Protein AF-K1RTJ0-F1 (afdb_monomer)

Organism: NCBI:txid408170

Foldseek 3Di:
DPPDPDPDDDDDDDDDDPPVPDDPPDDDDDDDDDFWAFDQDPDPPDCRCVPTNYIGGDDDDD

Sequence (62 aa):
MIKLRDKKNVKLVDTDLNFMNRVITTGEQYSYIRIAEGCSNRCTYCAIPYIRGNFEAERWKI

Mean predicted aligned error: 13.48 Å

Radius of gyration: 20.87 Å; Cα contacts (8 Å, |Δi|>4): 37; chains: 1; bounding box: 40×34×45 Å

Structure (mmCIF, N/CA/C/O backbone):
data_AF-K1RTJ0-F1
#
_entry.id   AF-K1RTJ0-F1
#
loop_
_atom_site.group_PDB
_atom_site.id
_atom_site.type_symbol
_atom_site.label_atom_id
_atom_site.label_alt_id
_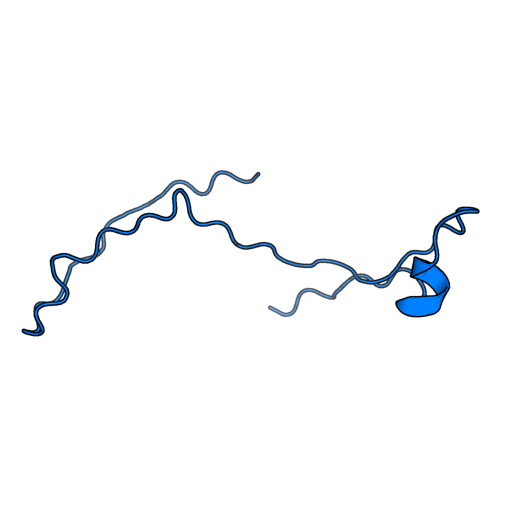atom_site.label_comp_id
_atom_site.label_asym_id
_atom_site.label_entity_id
_atom_site.label_seq_id
_atom_site.pdbx_PDB_ins_code
_atom_site.Cartn_x
_atom_site.Cartn_y
_atom_site.Cartn_z
_atom_site.occupancy
_atom_site.B_iso_or_equiv
_atom_site.auth_seq_id
_atom_site.auth_comp_id
_atom_site.auth_asym_id
_atom_site.auth_atom_id
_atom_site.pdbx_PDB_model_num
ATOM 1 N N . MET A 1 1 ? -3.790 -8.983 13.194 1.00 36.88 1 MET A N 1
ATOM 2 C CA . MET A 1 1 ? -4.741 -8.108 13.916 1.00 36.88 1 MET A CA 1
ATOM 3 C C . MET A 1 1 ? -4.216 -7.895 15.324 1.00 36.88 1 MET A C 1
ATOM 5 O O . MET A 1 1 ? -4.241 -8.825 16.119 1.00 36.88 1 MET A O 1
ATOM 9 N N . ILE A 1 2 ? -3.669 -6.716 15.618 1.00 42.38 2 ILE A N 1
ATOM 10 C CA . ILE A 1 2 ? -3.310 -6.355 16.994 1.00 42.38 2 ILE A CA 1
ATOM 11 C C . ILE A 1 2 ? -4.617 -5.930 17.663 1.00 42.38 2 ILE A C 1
ATOM 13 O O . ILE A 1 2 ? -5.197 -4.918 17.280 1.00 42.38 2 ILE A O 1
ATOM 17 N N . LYS A 1 3 ? -5.121 -6.729 18.609 1.00 41.47 3 LYS A N 1
ATOM 18 C CA . LYS A 1 3 ? -6.266 -6.340 19.440 1.00 41.47 3 LYS A CA 1
ATOM 19 C C . LYS A 1 3 ? -5.813 -5.213 20.364 1.00 41.47 3 LYS A C 1
ATOM 21 O O . LYS A 1 3 ? -5.208 -5.473 21.403 1.00 41.47 3 LYS A O 1
ATOM 26 N N . LEU A 1 4 ? -6.077 -3.967 19.986 1.00 54.62 4 LEU A N 1
ATOM 27 C CA . LEU A 1 4 ? -6.019 -2.868 20.939 1.00 54.62 4 LEU A CA 1
ATOM 28 C C . LEU A 1 4 ? -7.222 -3.035 21.874 1.00 54.62 4 LEU A C 1
ATOM 30 O O . LEU A 1 4 ? -8.364 -3.045 21.432 1.00 54.62 4 LEU A O 1
ATOM 34 N N . ARG A 1 5 ? -6.957 -3.268 23.165 1.00 55.66 5 ARG A N 1
ATOM 35 C CA . A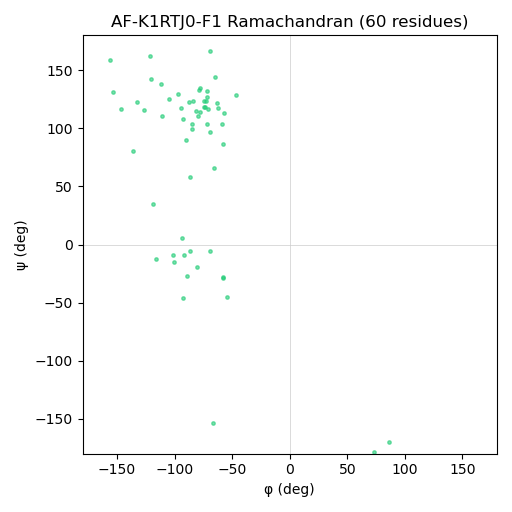RG A 1 5 ? -7.994 -3.282 24.205 1.00 55.66 5 ARG A CA 1
ATOM 36 C C . ARG A 1 5 ? -8.620 -1.894 24.271 1.00 55.66 5 ARG A C 1
ATOM 38 O O . ARG A 1 5 ? -7.937 -0.942 24.645 1.00 55.66 5 ARG A O 1
ATOM 45 N N . ASP A 1 6 ? -9.909 -1.812 23.977 1.00 51.31 6 ASP A N 1
ATOM 46 C CA . ASP A 1 6 ? -10.714 -0.614 24.181 1.00 51.31 6 ASP A CA 1
ATOM 47 C C . ASP A 1 6 ? -10.691 -0.195 25.658 1.00 51.31 6 ASP A C 1
ATOM 49 O O . ASP 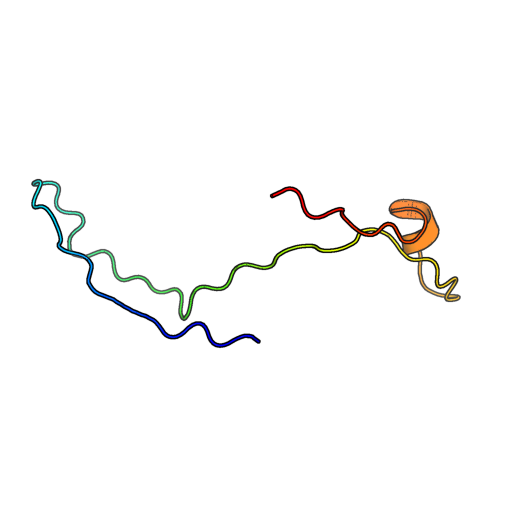A 1 6 ? -11.364 -0.777 26.509 1.00 51.31 6 ASP A O 1
ATOM 53 N N . LYS A 1 7 ? -9.927 0.850 25.982 1.00 53.78 7 LYS A N 1
ATOM 54 C CA . LYS A 1 7 ? -10.145 1.631 27.203 1.00 53.78 7 LYS A CA 1
ATOM 55 C C . LYS A 1 7 ? -11.118 2.759 26.872 1.00 53.78 7 LYS A C 1
ATOM 57 O O . LYS A 1 7 ? -10.698 3.853 26.509 1.00 53.78 7 LYS A O 1
ATOM 62 N N . LYS A 1 8 ? -12.422 2.514 27.016 1.00 48.28 8 LYS A N 1
ATOM 63 C CA . LYS A 1 8 ? -13.419 3.594 27.019 1.00 48.28 8 LYS A CA 1
ATOM 64 C C . LYS A 1 8 ? -13.539 4.182 28.425 1.00 48.28 8 LYS A C 1
ATOM 66 O O . LYS A 1 8 ? -14.166 3.599 29.300 1.00 48.28 8 LYS A O 1
ATOM 71 N N . ASN A 1 9 ? -12.949 5.356 28.621 1.00 50.88 9 ASN A N 1
ATOM 72 C CA . ASN A 1 9 ? -13.360 6.304 29.655 1.00 50.88 9 ASN A CA 1
ATOM 73 C C . ASN A 1 9 ? -13.380 7.692 29.006 1.00 50.88 9 ASN A C 1
ATOM 75 O O . ASN A 1 9 ? -12.404 8.436 29.052 1.00 50.88 9 ASN A O 1
ATOM 79 N N . VAL A 1 10 ? -14.462 7.983 28.285 1.00 59.34 10 VAL A N 1
ATOM 80 C CA . VAL A 1 10 ? -14.671 9.273 27.622 1.00 59.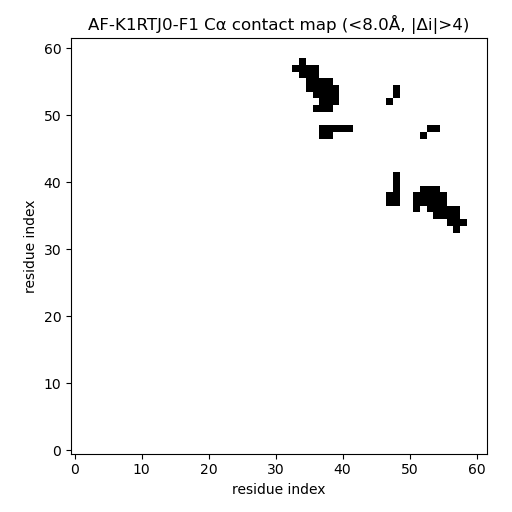34 10 VAL A CA 1
ATOM 81 C C . VAL A 1 10 ? -15.812 9.959 28.360 1.00 59.34 10 VAL A C 1
ATOM 83 O O . VAL A 1 10 ? -16.946 9.488 28.319 1.00 59.34 10 VAL A O 1
ATOM 86 N N . LYS A 1 11 ? -15.497 11.036 29.085 1.00 52.66 11 LYS A N 1
ATOM 87 C CA . LYS A 1 11 ? -16.500 11.913 29.694 1.00 52.66 11 LYS A CA 1
ATOM 88 C C . LYS A 1 11 ? -17.122 12.758 28.585 1.00 52.66 11 LYS A C 1
ATOM 90 O O . LYS A 1 11 ? -16.411 13.499 27.914 1.00 52.66 11 LYS A O 1
ATOM 95 N N . LEU A 1 12 ? -18.427 12.612 28.385 1.00 59.34 12 LEU A N 1
ATOM 96 C CA . LEU A 1 12 ? -19.189 13.388 27.412 1.00 59.34 12 LEU A CA 1
ATOM 97 C C . LEU A 1 12 ? -19.517 14.749 28.037 1.00 59.34 12 LEU A C 1
ATOM 99 O O . LEU A 1 12 ? -20.198 14.813 29.057 1.00 59.34 12 LEU A O 1
ATOM 103 N N . VAL A 1 13 ? -18.956 15.814 27.463 1.00 55.03 13 VAL A N 1
ATOM 104 C CA . VAL A 1 13 ? -19.303 17.203 27.785 1.00 55.03 13 VAL A CA 1
ATOM 105 C C . VAL A 1 13 ? -20.534 17.567 26.965 1.00 55.03 13 VAL A C 1
ATOM 107 O O . VAL A 1 13 ? -20.544 17.411 25.746 1.00 55.03 13 VAL A O 1
ATOM 110 N N . ASP A 1 14 ? -21.567 17.995 27.675 1.00 62.66 14 ASP A N 1
ATOM 111 C CA . ASP A 1 14 ? -22.910 18.266 27.179 1.00 62.66 14 ASP A CA 1
ATOM 112 C C . ASP A 1 14 ? -22.944 19.580 26.382 1.00 62.66 14 ASP A C 1
ATOM 114 O O . ASP A 1 14 ? -22.531 20.624 26.886 1.00 62.66 14 ASP A O 1
ATOM 118 N N . THR A 1 15 ? -23.384 19.530 25.123 1.00 54.66 15 THR A N 1
ATOM 119 C CA . THR A 1 15 ? -23.754 20.721 24.336 1.00 54.66 15 THR A CA 1
ATOM 120 C C . THR A 1 15 ? -24.905 20.366 23.393 1.00 54.66 15 THR A C 1
ATOM 122 O O . THR A 1 15 ? -24.772 19.517 22.512 1.00 54.66 15 THR A O 1
ATOM 125 N N . ASP A 1 16 ? -26.041 21.026 23.616 1.00 61.53 16 ASP A N 1
ATOM 126 C CA . ASP A 1 16 ? -27.346 20.849 22.971 1.00 61.53 16 ASP A CA 1
ATOM 127 C C . ASP A 1 16 ? -27.341 21.028 21.439 1.00 61.53 16 ASP A C 1
ATOM 129 O O . ASP A 1 16 ? -27.677 22.081 20.894 1.00 61.53 16 ASP A O 1
ATOM 133 N N . LEU A 1 17 ? -27.050 19.949 20.716 1.00 60.88 17 LEU A N 1
ATOM 134 C CA . LEU A 1 17 ? -27.539 19.702 19.359 1.00 60.88 17 LEU A CA 1
ATOM 135 C C . LEU A 1 17 ? -28.048 18.258 19.340 1.00 60.88 17 LEU A C 1
ATOM 137 O O . LEU A 1 17 ? -27.291 17.342 19.648 1.00 60.88 17 LEU A O 1
ATOM 141 N N . ASN A 1 18 ? -29.320 18.040 18.988 1.00 60.16 18 ASN A N 1
ATOM 142 C CA . ASN A 1 18 ? -29.982 16.725 18.939 1.00 60.16 18 ASN A CA 1
ATOM 143 C C . ASN A 1 18 ? -29.389 15.791 17.851 1.00 60.16 18 ASN A C 1
ATOM 145 O O . ASN A 1 18 ? -30.047 15.413 16.886 1.00 60.16 18 ASN A O 1
ATOM 149 N N . PHE A 1 19 ? -28.131 15.384 18.025 1.00 58.12 19 PHE A N 1
ATOM 150 C CA . PHE A 1 19 ? -27.438 14.293 17.331 1.00 58.12 19 PHE A CA 1
ATOM 151 C C . PHE A 1 19 ? -27.521 12.969 18.119 1.00 58.12 19 PHE A C 1
ATOM 153 O O . PHE A 1 19 ? -26.926 11.965 17.728 1.00 58.12 19 PHE A O 1
ATOM 160 N N . MET A 1 20 ? -28.279 12.952 19.221 1.00 59.31 20 MET A N 1
ATOM 161 C CA . MET A 1 20 ? -28.307 11.888 20.235 1.00 59.31 20 MET A CA 1
ATOM 162 C C . MET A 1 20 ? -28.923 10.559 19.776 1.00 59.31 20 MET A C 1
ATOM 164 O O . MET A 1 20 ? -28.861 9.579 20.511 1.00 59.31 20 MET A O 1
ATOM 168 N N . ASN A 1 21 ? -29.480 10.491 18.563 1.00 63.22 21 ASN A N 1
ATOM 169 C CA . ASN A 1 21 ? -30.015 9.255 17.985 1.00 63.22 21 ASN A CA 1
ATOM 170 C C .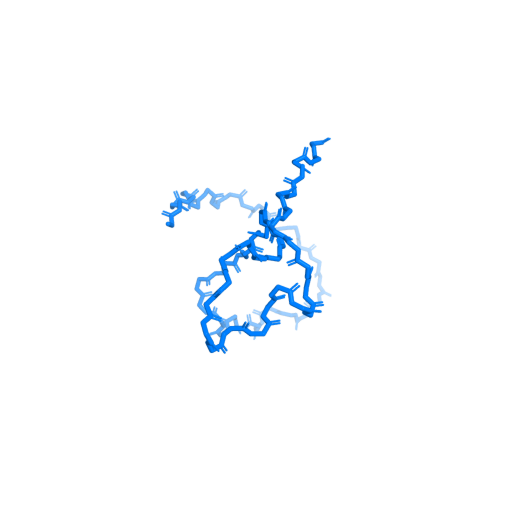 ASN A 1 21 ? -29.302 8.845 16.685 1.00 63.22 21 ASN A C 1
ATOM 172 O O . ASN A 1 21 ? -29.908 8.325 15.749 1.00 63.22 21 ASN A O 1
ATOM 176 N N . ARG A 1 22 ? -27.993 9.107 16.587 1.00 70.94 22 ARG A N 1
ATOM 177 C CA . ARG A 1 22 ? -27.164 8.535 15.522 1.00 70.94 22 ARG A CA 1
ATOM 178 C C . ARG A 1 22 ? -26.698 7.144 15.945 1.00 70.94 22 ARG A C 1
ATOM 180 O O . ARG A 1 22 ? -25.710 7.000 16.661 1.00 70.94 22 ARG A O 1
ATOM 187 N N . VAL A 1 23 ? -27.378 6.116 15.451 1.00 75.62 23 VAL A N 1
ATOM 188 C CA . VAL A 1 23 ? -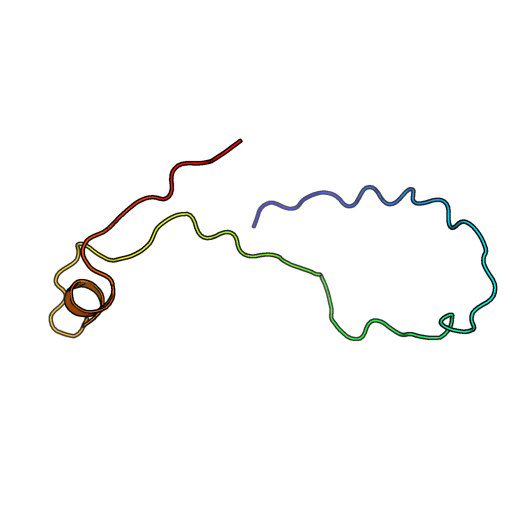26.899 4.735 15.576 1.00 75.62 23 VAL A CA 1
ATOM 189 C C . VAL A 1 23 ? -25.732 4.537 14.608 1.00 75.62 23 VAL A C 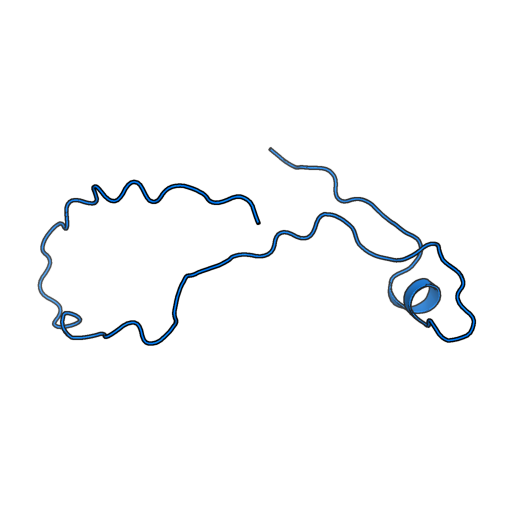1
ATOM 191 O O . VAL A 1 23 ? -25.879 4.693 13.396 1.00 75.62 23 VAL A O 1
ATOM 194 N N . ILE A 1 24 ? -24.551 4.217 15.139 1.00 72.69 24 ILE A N 1
ATOM 195 C CA . ILE A 1 24 ? -23.400 3.812 14.327 1.00 72.69 24 ILE A CA 1
ATOM 196 C C . ILE A 1 24 ? -23.706 2.402 13.807 1.00 72.69 24 ILE A C 1
ATOM 198 O O . ILE A 1 24 ? -23.666 1.439 14.564 1.00 72.69 24 ILE A O 1
ATOM 202 N N . THR A 1 25 ? -24.079 2.293 12.531 1.00 79.69 25 THR A N 1
ATOM 203 C CA . THR A 1 25 ? -24.409 1.011 11.881 1.00 79.69 25 THR A CA 1
ATOM 204 C C . THR A 1 25 ? -23.171 0.237 11.439 1.00 79.69 25 THR A C 1
ATOM 206 O O . THR A 1 25 ? -23.240 -0.969 11.207 1.00 79.69 25 THR A O 1
ATOM 209 N N . THR A 1 26 ? -22.033 0.917 11.308 1.00 75.75 26 THR A N 1
ATOM 210 C CA . THR A 1 26 ? -20.743 0.286 11.055 1.00 75.75 26 THR A CA 1
ATOM 211 C C . THR A 1 26 ? -20.271 -0.439 12.312 1.00 75.75 26 THR A C 1
ATOM 213 O O . THR A 1 26 ? -20.315 0.114 13.406 1.00 75.75 26 THR A O 1
ATOM 216 N N . GLY A 1 27 ? -19.844 -1.694 12.150 1.00 81.62 27 GLY A N 1
ATOM 217 C CA . GLY A 1 27 ? -19.291 -2.508 13.235 1.00 81.62 27 GLY A CA 1
ATOM 218 C C . GLY A 1 27 ? -17.949 -1.978 13.752 1.00 81.62 27 GLY A C 1
ATOM 219 O O . GLY A 1 27 ? -17.646 -0.790 13.659 1.00 81.62 27 GLY A O 1
ATOM 220 N N . GLU A 1 28 ? -17.123 -2.867 14.302 1.00 81.06 28 GLU A N 1
ATOM 221 C CA . GLU A 1 28 ? -15.782 -2.518 14.788 1.00 81.06 28 GLU A CA 1
ATOM 222 C C . GLU A 1 28 ? -15.006 -1.670 13.762 1.00 81.06 28 GLU A C 1
ATOM 224 O O . GLU A 1 28 ? -14.926 -2.000 12.575 1.00 81.06 28 GLU A O 1
ATOM 229 N N . GLN A 1 29 ? -14.465 -0.540 14.223 1.00 80.44 29 GLN A N 1
ATOM 230 C CA . GLN A 1 29 ? -13.751 0.398 13.367 1.00 80.44 29 GLN A CA 1
ATOM 231 C C . GLN A 1 29 ? -12.280 0.000 13.282 1.00 80.44 29 GLN A C 1
ATOM 233 O O . GLN A 1 29 ? -11.579 -0.063 14.290 1.00 80.44 29 GLN A O 1
ATOM 238 N N . TYR A 1 30 ? -11.810 -0.222 12.058 1.00 83.56 30 TYR A N 1
ATOM 239 C CA . TYR A 1 30 ? -10.424 -0.558 11.764 1.00 83.56 30 TYR A CA 1
ATOM 240 C C . TYR A 1 30 ? -9.822 0.482 10.829 1.00 83.56 30 TYR A C 1
ATOM 242 O O . TYR A 1 30 ? -10.478 0.945 9.895 1.00 83.56 30 TYR A O 1
ATOM 250 N N . SER A 1 31 ? -8.554 0.814 11.053 1.00 85.38 31 SER A N 1
ATOM 251 C CA . SER A 1 31 ? -7.746 1.571 10.106 1.00 85.38 31 SER A CA 1
ATOM 252 C C . SER A 1 31 ? -6.645 0.679 9.546 1.00 85.38 31 SER A C 1
ATOM 254 O O . SER A 1 31 ? -6.023 -0.112 10.258 1.00 85.38 31 SER A O 1
ATOM 256 N N . TYR A 1 32 ? -6.417 0.798 8.242 1.00 86.00 32 TYR A N 1
ATOM 257 C CA . TYR A 1 32 ? -5.297 0.156 7.574 1.00 86.00 32 TYR A CA 1
ATOM 258 C C . TYR A 1 32 ? -4.178 1.174 7.444 1.00 86.00 32 TYR A C 1
ATOM 260 O O . TYR A 1 32 ? -4.394 2.290 6.974 1.00 86.00 32 TYR A O 1
ATOM 268 N N . ILE A 1 33 ? -2.983 0.777 7.863 1.00 87.88 33 ILE A N 1
ATOM 269 C CA . ILE A 1 33 ? -1.774 1.566 7.676 1.00 87.88 33 ILE A CA 1
ATOM 270 C C . ILE A 1 33 ? -0.993 0.900 6.556 1.00 87.88 33 ILE A C 1
ATOM 272 O O . ILE A 1 33 ? -0.711 -0.300 6.609 1.00 87.88 33 ILE A O 1
ATOM 276 N N . ARG A 1 34 ? -0.667 1.679 5.528 1.00 88.56 34 ARG A N 1
ATOM 277 C CA . ARG A 1 34 ? 0.221 1.223 4.470 1.00 88.56 34 ARG A CA 1
ATOM 278 C C . ARG A 1 34 ? 1.660 1.300 4.983 1.00 88.56 34 ARG A C 1
ATOM 280 O O . ARG A 1 34 ? 2.033 2.263 5.634 1.00 88.56 34 ARG A O 1
ATOM 287 N N . ILE A 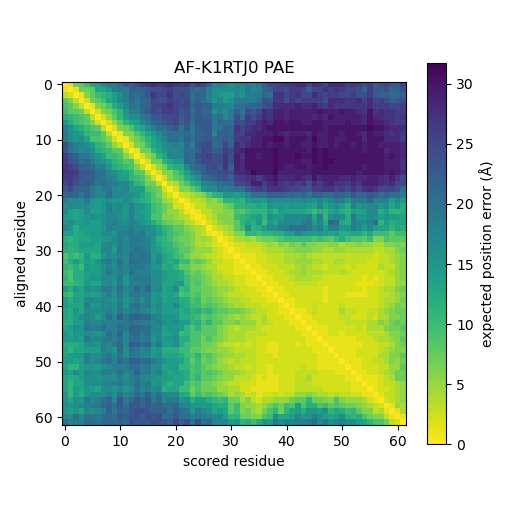1 35 ? 2.433 0.244 4.746 1.00 91.50 35 ILE A N 1
ATOM 288 C CA . ILE A 1 35 ? 3.838 0.143 5.185 1.00 91.50 35 ILE A CA 1
ATOM 289 C C . ILE A 1 35 ? 4.816 0.050 4.010 1.00 91.50 35 ILE A C 1
ATOM 291 O O . ILE A 1 35 ? 6.022 0.150 4.206 1.00 91.50 35 ILE A O 1
ATOM 295 N N . ALA A 1 36 ? 4.311 -0.180 2.797 1.00 93.94 36 ALA A N 1
ATOM 296 C CA . ALA A 1 36 ? 5.091 -0.273 1.570 1.00 93.94 36 ALA A CA 1
ATOM 297 C C . ALA A 1 36 ? 4.222 0.051 0.343 1.00 93.94 36 ALA A C 1
ATOM 299 O O . ALA A 1 36 ? 2.991 -0.015 0.407 1.00 93.94 36 ALA A O 1
ATOM 300 N N . GLU A 1 37 ? 4.860 0.419 -0.760 1.00 94.00 37 GLU A N 1
ATOM 301 C CA . GLU A 1 37 ? 4.296 0.522 -2.112 1.00 94.00 37 GLU A CA 1
ATOM 302 C C . GLU A 1 37 ? 5.080 -0.405 -3.059 1.00 94.00 37 GLU A C 1
ATOM 304 O O . GLU A 1 37 ? 6.212 -0.802 -2.778 1.00 94.00 37 GLU A O 1
ATOM 309 N N . GLY A 1 38 ? 4.489 -0.708 -4.215 1.00 94.94 38 GLY A N 1
ATOM 310 C CA . GLY A 1 38 ? 5.187 -1.406 -5.297 1.00 94.94 38 GLY A CA 1
ATOM 311 C C . GLY A 1 38 ? 5.446 -2.898 -5.061 1.00 94.94 38 GLY A C 1
ATOM 312 O O . GLY A 1 38 ? 5.013 -3.501 -4.075 1.00 94.94 38 GLY A O 1
ATOM 313 N N . CYS A 1 39 ? 6.112 -3.531 -6.032 1.00 95.38 39 CYS A N 1
ATOM 314 C CA . CYS A 1 39 ? 6.437 -4.956 -5.974 1.00 95.38 39 CYS A CA 1
ATOM 315 C C . CYS A 1 39 ? 7.681 -5.287 -6.805 1.00 95.38 39 CYS A C 1
ATOM 317 O O . CYS A 1 39 ? 7.761 -4.937 -7.978 1.00 95.38 39 CYS A O 1
ATOM 319 N N . SER A 1 40 ? 8.622 -6.027 -6.216 1.00 96.50 40 SER A N 1
ATOM 320 C CA . SER A 1 40 ? 9.823 -6.516 -6.915 1.00 96.50 40 SER A CA 1
ATOM 321 C C . SER A 1 40 ? 9.640 -7.908 -7.526 1.00 96.50 40 SER A C 1
ATOM 323 O O . SER A 1 40 ? 10.501 -8.372 -8.273 1.00 96.50 40 SER A O 1
ATOM 325 N N . ASN A 1 41 ? 8.529 -8.588 -7.219 1.00 93.19 41 ASN A N 1
ATOM 326 C CA . ASN A 1 41 ? 8.221 -9.885 -7.809 1.00 93.19 41 ASN A CA 1
ATOM 327 C C . ASN A 1 41 ? 7.687 -9.695 -9.228 1.00 93.19 41 ASN A C 1
ATOM 329 O O . ASN A 1 41 ? 6.603 -9.157 -9.453 1.00 93.19 41 ASN A O 1
ATOM 333 N N . ARG A 1 42 ? 8.464 -10.179 -10.196 1.00 92.00 42 ARG A N 1
ATOM 334 C CA . ARG A 1 42 ? 8.159 -10.111 -11.629 1.00 92.00 42 ARG A CA 1
ATOM 335 C C . ARG A 1 42 ? 7.292 -11.294 -12.057 1.00 92.00 42 ARG A C 1
ATOM 337 O O . ARG A 1 42 ? 7.694 -12.099 -12.892 1.00 92.00 42 ARG A O 1
ATOM 344 N N . CYS A 1 43 ? 6.123 -11.437 -11.437 1.00 95.56 43 CYS A N 1
ATOM 345 C CA . CYS A 1 43 ? 5.196 -12.512 -11.789 1.00 95.56 43 CYS A CA 1
ATOM 346 C C . CYS A 1 43 ? 4.681 -12.323 -13.223 1.00 95.56 43 CYS A C 1
ATOM 348 O O . CYS A 1 43 ? 4.399 -11.199 -13.632 1.00 95.56 43 CYS A O 1
ATOM 350 N N . THR A 1 44 ? 4.478 -13.423 -13.951 1.00 96.88 44 THR A N 1
ATOM 351 C CA . THR A 1 44 ? 4.042 -13.413 -15.363 1.00 96.88 44 THR A CA 1
ATOM 352 C C . THR A 1 44 ? 2.719 -12.682 -15.597 1.00 96.88 44 THR A C 1
ATOM 354 O O . THR A 1 44 ? 2.509 -12.126 -16.668 1.00 96.88 44 THR A O 1
ATOM 357 N N . TYR A 1 45 ? 1.841 -12.657 -14.595 1.00 96.06 45 TYR A N 1
ATOM 358 C CA . TYR A 1 45 ? 0.522 -12.025 -14.659 1.00 96.06 45 TYR A CA 1
ATOM 359 C C . TYR A 1 45 ? 0.459 -10.646 -13.981 1.00 96.06 45 TYR A C 1
ATOM 361 O O . TYR A 1 45 ? -0.564 -9.968 -14.053 1.00 96.06 45 TYR A O 1
ATOM 369 N N . CYS A 1 46 ? 1.502 -10.240 -13.252 1.00 95.88 46 CYS A N 1
ATOM 370 C CA . CYS A 1 46 ? 1.434 -9.079 -12.372 1.00 95.88 46 CYS A CA 1
ATOM 371 C C . CYS A 1 46 ? 1.938 -7.817 -13.079 1.00 95.88 46 CYS A C 1
ATOM 373 O O . CYS A 1 46 ? 3.116 -7.709 -13.411 1.00 95.88 46 CYS A O 1
ATOM 375 N N . ALA A 1 47 ? 1.061 -6.825 -13.239 1.00 96.31 47 ALA A N 1
ATOM 376 C CA . ALA A 1 47 ? 1.418 -5.522 -13.803 1.00 96.31 47 ALA A CA 1
ATOM 377 C C . ALA A 1 47 ? 1.957 -4.518 -12.759 1.00 96.31 47 ALA A C 1
ATOM 379 O O . ALA A 1 47 ? 2.402 -3.431 -13.125 1.00 96.31 47 ALA A O 1
ATOM 380 N N . ILE A 1 48 ? 1.937 -4.862 -11.463 1.00 96.25 48 ILE A N 1
ATOM 381 C CA . ILE A 1 48 ? 2.317 -3.954 -10.363 1.00 96.25 48 ILE A CA 1
ATOM 382 C C . ILE A 1 48 ? 3.720 -3.354 -10.542 1.00 96.25 48 ILE A C 1
ATOM 384 O O . ILE A 1 48 ? 3.822 -2.134 -10.388 1.00 96.25 48 ILE A O 1
ATOM 388 N N . PRO A 1 49 ? 4.767 -4.121 -10.921 1.00 95.88 49 PRO A N 1
ATOM 389 C CA . PRO A 1 49 ? 6.106 -3.554 -11.085 1.00 95.88 49 PRO A CA 1
ATOM 390 C C . PRO A 1 49 ? 6.166 -2.409 -12.108 1.00 95.88 49 PRO A C 1
ATOM 392 O O . PRO A 1 49 ? 6.998 -1.518 -11.977 1.00 95.88 49 PRO A O 1
ATOM 395 N N . TYR A 1 50 ? 5.274 -2.401 -13.106 1.00 94.12 50 TYR A N 1
ATOM 396 C CA . TYR A 1 50 ? 5.234 -1.382 -14.160 1.00 94.12 50 TYR A CA 1
ATOM 397 C C . TYR A 1 50 ? 4.360 -0.172 -13.809 1.00 94.12 50 TYR A C 1
ATOM 399 O O . TYR A 1 50 ? 4.596 0.916 -14.320 1.00 94.12 50 TYR A O 1
ATOM 407 N N . ILE A 1 51 ? 3.351 -0.352 -12.951 1.00 96.31 51 ILE A N 1
ATOM 408 C CA . ILE A 1 51 ? 2.399 0.712 -12.589 1.00 96.31 51 ILE A CA 1
ATOM 409 C C . ILE A 1 51 ? 2.854 1.452 -11.329 1.00 96.31 51 ILE A C 1
ATOM 411 O O . ILE A 1 51 ? 2.803 2.676 -11.270 1.00 96.31 51 ILE A O 1
ATOM 415 N N . ARG A 1 52 ? 3.259 0.703 -10.299 1.00 95.00 52 ARG A N 1
ATOM 416 C CA . ARG A 1 52 ? 3.646 1.243 -8.987 1.00 95.00 52 ARG A CA 1
ATOM 417 C C . ARG A 1 52 ? 5.160 1.332 -8.808 1.00 95.00 52 ARG A C 1
ATOM 419 O O . ARG A 1 52 ? 5.611 2.012 -7.897 1.00 95.00 52 ARG A O 1
ATOM 426 N N . GLY A 1 53 ? 5.926 0.664 -9.669 1.00 94.25 53 GLY A N 1
ATOM 427 C CA . GLY A 1 53 ? 7.372 0.554 -9.541 1.00 94.25 53 GLY A CA 1
ATOM 428 C C . GLY A 1 53 ? 7.807 -0.603 -8.640 1.00 94.25 53 GLY A C 1
ATOM 429 O O . GLY A 1 53 ? 7.023 -1.484 -8.261 1.00 94.25 53 GLY A O 1
ATOM 430 N N . ASN A 1 54 ? 9.100 -0.603 -8.328 1.00 94.94 54 ASN A N 1
ATOM 431 C CA . ASN A 1 54 ? 9.735 -1.621 -7.501 1.00 94.94 54 ASN A CA 1
ATOM 432 C C . ASN A 1 54 ? 9.266 -1.520 -6.035 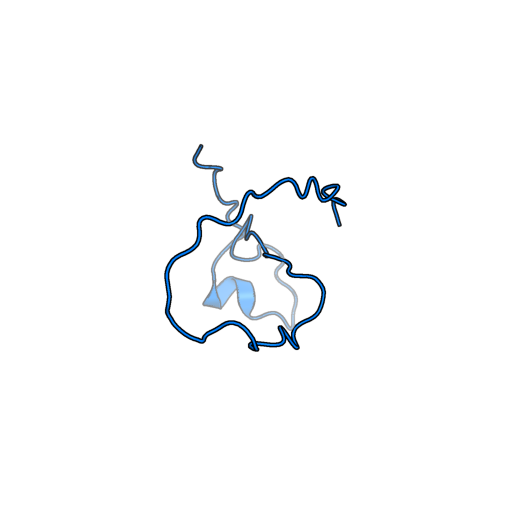1.00 94.94 54 ASN A C 1
ATOM 434 O O . ASN A 1 54 ? 8.635 -0.539 -5.651 1.00 94.94 54 ASN A O 1
ATOM 438 N N . PHE A 1 55 ? 9.534 -2.544 -5.219 1.00 95.81 55 PHE A N 1
ATOM 439 C CA . PHE A 1 55 ? 9.130 -2.519 -3.810 1.00 95.81 55 PHE A CA 1
ATOM 440 C C . PHE A 1 55 ? 9.837 -1.395 -3.042 1.00 95.81 55 PHE A C 1
ATOM 442 O O . PHE A 1 55 ? 11.064 -1.396 -2.949 1.00 95.81 55 PHE A O 1
ATOM 449 N N . GLU A 1 56 ? 9.049 -0.504 -2.444 1.00 94.25 56 GLU A N 1
ATOM 450 C CA . GLU A 1 56 ? 9.507 0.623 -1.634 1.00 94.25 56 GLU A CA 1
ATOM 451 C C . GLU A 1 56 ? 8.815 0.585 -0.270 1.00 94.25 56 GLU A C 1
ATOM 453 O O . GLU A 1 56 ? 7.594 0.717 -0.165 1.00 94.25 56 GLU A O 1
ATOM 458 N N . ALA A 1 57 ? 9.589 0.395 0.798 1.00 91.62 57 ALA A N 1
ATOM 459 C CA . ALA A 1 57 ? 9.062 0.431 2.156 1.00 91.62 57 ALA A CA 1
ATOM 460 C C . ALA A 1 57 ? 8.868 1.883 2.609 1.00 91.62 57 ALA A C 1
ATOM 462 O O . ALA A 1 57 ? 9.766 2.717 2.478 1.00 91.62 57 ALA A O 1
ATOM 463 N N . GLU A 1 58 ? 7.712 2.187 3.193 1.00 84.38 58 GLU A N 1
ATOM 464 C CA . GLU A 1 58 ? 7.498 3.500 3.783 1.00 84.38 58 GLU A CA 1
ATOM 465 C C . GLU A 1 58 ? 8.315 3.631 5.061 1.00 84.38 58 GLU A C 1
ATOM 467 O O . GLU A 1 58 ? 8.242 2.812 5.982 1.00 84.38 58 GLU A O 1
ATOM 472 N N . ARG A 1 59 ? 9.105 4.702 5.132 1.00 81.69 59 ARG A N 1
ATOM 473 C CA . ARG A 1 59 ? 9.807 5.043 6.359 1.00 81.69 59 ARG A CA 1
ATOM 474 C C . ARG A 1 59 ? 8.795 5.582 7.360 1.00 81.69 59 ARG A C 1
ATOM 476 O O . ARG A 1 59 ? 8.115 6.568 7.089 1.00 81.69 59 ARG A O 1
ATOM 483 N N . TRP A 1 60 ? 8.744 4.952 8.527 1.00 79.81 60 TRP A N 1
ATOM 484 C CA . TRP A 1 60 ? 7.948 5.425 9.651 1.00 79.81 60 TRP A CA 1
ATOM 485 C C . TRP A 1 60 ? 8.374 6.854 10.000 1.00 79.81 60 TRP A C 1
ATOM 487 O O . TRP A 1 60 ? 9.513 7.085 10.410 1.00 79.81 60 TRP A O 1
ATOM 497 N N . LYS A 1 61 ? 7.471 7.815 9.789 1.00 69.50 61 LYS A N 1
ATOM 498 C CA . LYS A 1 61 ? 7.608 9.182 10.292 1.00 69.50 61 LYS A CA 1
ATOM 499 C C . LYS A 1 61 ? 6.894 9.230 11.637 1.00 69.50 61 LYS A C 1
ATOM 501 O O . LYS A 1 61 ? 5.674 9.102 11.681 1.00 69.50 61 LYS A O 1
ATOM 506 N N . ILE A 1 62 ? 7.691 9.312 12.697 1.00 63.41 62 ILE A N 1
ATOM 507 C CA . ILE A 1 62 ? 7.246 9.606 14.062 1.00 63.41 62 ILE A CA 1
ATOM 508 C C . ILE A 1 62 ? 7.216 11.122 14.212 1.00 63.41 62 ILE A C 1
ATOM 510 O O . ILE A 1 62 ? 8.183 11.755 13.726 1.00 63.41 62 ILE A O 1
#

pLDDT: mean 76.62, std 17.96, range [36.88, 96.88]

Solvent-accessible surface area (backbone atoms only — not comparable to full-atom values): 4629 Å² total; per-residue (Å²): 134,85,83,75,79,84,79,86,82,79,86,83,80,90,72,101,62,98,63,87,81,70,77,79,83,68,72,90,87,82,84,88,79,84,57,59,49,49,30,74,70,83,48,97,86,55,62,48,42,80,76,62,29,56,60,41,74,57,77,86,83,128

Secondary structure (DSSP, 8-state):
-----------------S-TT----S-S-------EE------TT--HHHHT-S-EEPP---

InterPro domains:
  IPR005840 Ribosomal protein uS12 methylthiotransferase RimO [PTHR43837] (16-59)
  IPR020612 Methylthiotransferase, conserved site [PS01278] (33-53)
  IPR023404 Radical SAM, alpha/beta horseshoe [G3DSA:3.80.30.20] (27-61)
  IPR058240 Radical SAM superfamily [SSF102114] (25-56)